Protein AF-A0A2A2TDJ7-F1 (afdb_monomer_lite)

Foldseek 3Di:
DLLVQLVVQQVVLQVVQPHLQAKDWDPQSVDDSVSFAWDDPVPQKIWGWTFIGHPVDPDTFWIWIWIAGNVRPDIDTPDIDTD

pLDDT: mean 92.44, std 3.89, range [79.31, 97.06]

Sequence (83 aa):
ELNRAKNYAREAAEEINGGLSNYRAENLIYGHAAEAPYKDNGNGTLTFTFTGHKPGSSIPTAKSIVTVSKDSSRIAVEDNSLI

Radius of gyration: 11.87 Å; chains: 1; bounding box: 29×18×28 Å

Structure (mmCIF, N/CA/C/O backbone):
data_AF-A0A2A2TDJ7-F1
#
_entry.id   AF-A0A2A2TDJ7-F1
#
loop_
_atom_site.group_PDB
_atom_site.id
_atom_site.type_symbol
_atom_site.label_atom_id
_atom_site.label_alt_id
_atom_site.label_comp_id
_atom_site.label_asym_id
_atom_site.label_entity_id
_atom_site.label_seq_id
_atom_site.pdbx_PDB_ins_code
_atom_site.Cartn_x
_atom_site.Cartn_y
_atom_site.Cartn_z
_atom_site.occupancy
_atom_site.B_iso_or_equiv
_atom_site.auth_seq_id
_atom_site.auth_comp_id
_atom_site.auth_asym_id
_atom_site.auth_atom_id
_atom_site.pdbx_PDB_model_num
ATOM 1 N N . GLU A 1 1 ? 0.345 -2.731 15.428 1.00 84.31 1 GLU A N 1
ATOM 2 C CA . GLU A 1 1 ? -0.798 -2.720 14.482 1.00 84.31 1 GLU A CA 1
ATOM 3 C C . GLU A 1 1 ? -0.509 -1.873 13.248 1.00 84.31 1 GLU A C 1
ATOM 5 O O . GLU A 1 1 ? -0.497 -2.428 12.160 1.00 84.31 1 GLU A O 1
ATOM 10 N N . LEU A 1 2 ? -0.143 -0.593 13.402 1.00 90.81 2 LEU A N 1
ATOM 11 C CA . LEU A 1 2 ? 0.207 0.304 12.286 1.00 90.81 2 LEU A CA 1
ATOM 12 C C . LEU A 1 2 ? 1.263 -0.269 11.319 1.00 90.81 2 LEU A C 1
ATOM 14 O O . LEU A 1 2 ? 1.051 -0.263 10.112 1.00 90.81 2 LEU A O 1
ATOM 18 N N . ASN A 1 3 ? 2.365 -0.838 11.829 1.00 92.25 3 ASN A N 1
ATOM 19 C CA . ASN A 1 3 ? 3.400 -1.429 10.965 1.00 92.25 3 ASN A CA 1
ATOM 20 C C . ASN A 1 3 ? 2.891 -2.625 10.144 1.00 92.25 3 ASN A C 1
ATOM 22 O O . ASN A 1 3 ? 3.282 -2.802 8.996 1.00 92.25 3 ASN A O 1
ATOM 26 N N . ARG A 1 4 ? 1.992 -3.426 10.724 1.00 92.25 4 ARG A N 1
ATOM 27 C CA . ARG A 1 4 ? 1.374 -4.561 10.036 1.00 92.25 4 ARG A CA 1
ATOM 28 C C . ARG A 1 4 ? 0.415 -4.068 8.948 1.00 92.25 4 ARG A C 1
ATOM 30 O O . ARG A 1 4 ? 0.519 -4.515 7.815 1.00 92.25 4 ARG A O 1
ATOM 37 N N . ALA A 1 5 ? -0.440 -3.095 9.268 1.00 93.81 5 ALA A N 1
ATOM 38 C CA . ALA A 1 5 ? -1.351 -2.480 8.303 1.00 93.81 5 ALA A CA 1
ATOM 39 C C . ALA A 1 5 ? -0.606 -1.831 7.123 1.00 93.81 5 ALA A C 1
ATOM 41 O O . ALA A 1 5 ? -0.991 -2.023 5.975 1.00 93.81 5 ALA A O 1
ATOM 42 N N . LYS A 1 6 ? 0.512 -1.147 7.394 1.00 94.56 6 LYS A N 1
ATOM 43 C CA . LYS A 1 6 ? 1.391 -0.573 6.367 1.00 94.56 6 LYS A CA 1
ATOM 44 C C . LYS A 1 6 ? 1.960 -1.641 5.430 1.00 94.56 6 LYS A C 1
ATOM 46 O O . LYS A 1 6 ? 1.956 -1.455 4.219 1.00 94.56 6 LYS A O 1
ATOM 51 N N . ASN A 1 7 ? 2.430 -2.765 5.977 1.00 94.50 7 ASN A N 1
ATOM 52 C CA . ASN A 1 7 ? 2.965 -3.858 5.163 1.00 94.50 7 ASN A CA 1
ATOM 53 C C . ASN A 1 7 ? 1.889 -4.480 4.266 1.00 94.50 7 ASN A C 1
ATOM 55 O O . ASN A 1 7 ? 2.163 -4.711 3.095 1.00 94.50 7 ASN A O 1
ATOM 59 N N . TYR A 1 8 ? 0.668 -4.659 4.776 1.00 95.44 8 TYR A N 1
ATOM 60 C CA . TYR A 1 8 ? -0.457 -5.126 3.965 1.00 95.44 8 TYR A CA 1
ATOM 61 C C . TYR A 1 8 ? -0.853 -4.134 2.872 1.00 95.44 8 TYR A C 1
ATOM 63 O O . TYR A 1 8 ? -1.106 -4.539 1.741 1.00 95.44 8 TYR A O 1
ATOM 71 N N . ALA A 1 9 ? -0.869 -2.834 3.179 1.00 95.50 9 ALA A N 1
ATOM 72 C CA . ALA A 1 9 ? -1.139 -1.806 2.181 1.00 95.50 9 ALA A CA 1
ATOM 73 C C . ALA A 1 9 ? -0.096 -1.827 1.054 1.00 95.50 9 ALA A C 1
ATOM 75 O O . ALA A 1 9 ? -0.448 -1.776 -0.124 1.00 95.50 9 ALA A O 1
ATOM 76 N N . ARG A 1 10 ? 1.185 -1.962 1.420 1.00 95.56 10 ARG A N 1
ATOM 77 C CA . ARG A 1 10 ? 2.299 -2.115 0.480 1.00 95.56 10 ARG A CA 1
ATOM 78 C C . ARG A 1 10 ? 2.127 -3.347 -0.406 1.00 95.56 10 ARG A C 1
ATOM 80 O O . ARG A 1 10 ? 2.234 -3.223 -1.618 1.00 95.56 10 ARG A O 1
ATOM 87 N N . GLU A 1 11 ? 1.871 -4.507 0.191 1.00 95.31 11 GLU A N 1
ATOM 88 C CA . GLU A 1 11 ? 1.708 -5.773 -0.534 1.00 95.31 11 GLU A CA 1
ATOM 89 C C . GLU A 1 11 ? 0.547 -5.706 -1.524 1.00 95.31 11 GLU A C 1
ATOM 91 O O . GLU A 1 11 ? 0.727 -6.056 -2.686 1.00 95.31 11 GLU A O 1
ATOM 96 N N . ALA A 1 12 ? -0.596 -5.155 -1.106 1.00 95.62 12 ALA A N 1
ATOM 97 C CA . ALA A 1 12 ? -1.741 -4.962 -1.988 1.00 95.62 12 ALA A CA 1
ATOM 98 C C . ALA A 1 12 ? -1.404 -4.050 -3.178 1.00 95.62 12 ALA A C 1
ATOM 100 O O . ALA A 1 12 ? -1.746 -4.368 -4.313 1.00 95.62 12 ALA A O 1
ATOM 101 N N . ALA A 1 13 ? -0.697 -2.939 -2.947 1.00 95.56 13 ALA A N 1
ATOM 102 C CA . ALA A 1 13 ? -0.277 -2.048 -4.027 1.00 95.56 13 ALA A CA 1
ATOM 103 C C . ALA A 1 13 ? 0.758 -2.695 -4.962 1.00 95.56 13 ALA A C 1
ATOM 105 O O . ALA A 1 13 ? 0.709 -2.492 -6.173 1.00 95.56 13 ALA A O 1
ATOM 106 N N . GLU A 1 14 ? 1.698 -3.472 -4.426 1.00 95.75 14 GLU A N 1
ATOM 107 C CA . GLU A 1 14 ? 2.670 -4.213 -5.231 1.00 95.75 14 GLU A CA 1
ATOM 108 C C . GLU A 1 14 ? 1.981 -5.282 -6.087 1.00 95.75 14 GLU A C 1
ATOM 110 O O . GLU A 1 14 ? 2.312 -5.413 -7.262 1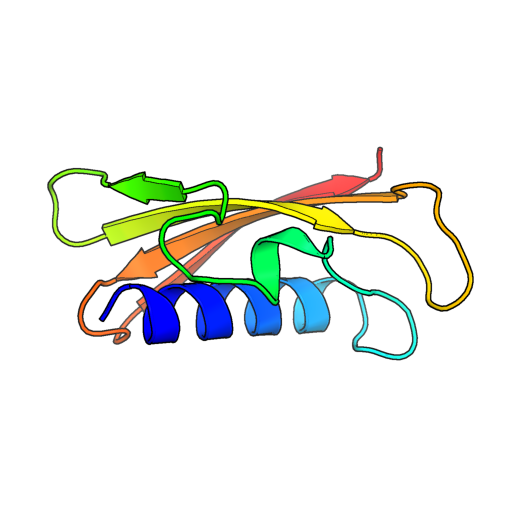.00 95.75 14 GLU A O 1
ATOM 115 N N . GLU A 1 15 ? 1.000 -6.002 -5.543 1.00 95.12 15 GLU A N 1
ATOM 116 C CA . GLU A 1 15 ? 0.236 -7.028 -6.257 1.00 95.12 15 GLU A CA 1
ATOM 117 C C . GLU A 1 15 ? -0.555 -6.441 -7.435 1.00 95.12 15 GLU A C 1
ATOM 119 O O . GLU A 1 15 ? -0.366 -6.868 -8.577 1.00 95.12 15 GLU A O 1
ATOM 124 N N . ILE A 1 16 ? -1.380 -5.416 -7.194 1.00 94.88 16 ILE A N 1
ATOM 125 C CA . ILE A 1 16 ? -2.243 -4.830 -8.236 1.00 94.88 16 ILE A CA 1
ATOM 126 C C . ILE A 1 16 ? -1.456 -4.126 -9.348 1.00 94.88 16 ILE A C 1
ATOM 128 O O . ILE A 1 16 ? -1.941 -4.033 -10.473 1.00 94.88 16 ILE A O 1
ATOM 132 N N . ASN A 1 17 ? -0.239 -3.652 -9.061 1.00 93.94 17 ASN A N 1
ATOM 133 C CA . ASN A 1 17 ? 0.637 -3.016 -10.050 1.00 93.94 17 ASN A CA 1
ATOM 134 C C . ASN A 1 17 ? 1.564 -4.021 -10.763 1.00 93.94 17 ASN A C 1
ATOM 136 O O . ASN A 1 17 ? 2.573 -3.639 -11.359 1.00 93.94 17 ASN A O 1
ATOM 140 N N . GLY A 1 18 ? 1.227 -5.314 -10.735 1.00 93.25 18 GLY A N 1
ATOM 141 C CA . GLY A 1 18 ? 1.921 -6.350 -11.501 1.00 93.25 18 GLY A CA 1
ATOM 142 C C . GLY A 1 18 ? 3.142 -6.944 -10.797 1.00 93.25 18 GLY A C 1
ATOM 143 O O . GLY A 1 18 ? 4.020 -7.507 -11.456 1.00 93.25 18 GLY A O 1
ATOM 144 N N . GLY A 1 19 ? 3.220 -6.825 -9.475 1.00 94.31 19 GLY A N 1
ATOM 145 C CA . GLY A 1 19 ? 4.264 -7.405 -8.640 1.00 94.31 19 GLY A CA 1
ATOM 146 C C . GLY A 1 19 ? 5.584 -6.629 -8.632 1.00 94.31 19 GLY A C 1
ATOM 147 O O . GLY A 1 19 ? 5.807 -5.667 -9.370 1.00 94.31 19 GLY A O 1
ATOM 148 N N . LEU A 1 20 ? 6.519 -7.113 -7.809 1.00 92.94 20 LEU A N 1
ATOM 149 C CA . LEU A 1 20 ? 7.812 -6.470 -7.527 1.00 92.94 20 LEU A CA 1
ATOM 150 C C . LEU A 1 20 ? 8.744 -6.292 -8.739 1.00 92.94 20 LEU A C 1
ATOM 152 O O . LEU A 1 20 ? 9.721 -5.542 -8.649 1.00 92.94 20 LEU A O 1
ATOM 156 N N . SER A 1 21 ? 8.480 -6.995 -9.844 1.00 93.94 21 SER A N 1
ATOM 157 C CA . SER A 1 21 ? 9.197 -6.844 -11.118 1.00 93.94 21 SER A CA 1
ATOM 158 C C . SER A 1 21 ? 8.719 -5.635 -11.929 1.00 93.94 21 SER A C 1
ATOM 160 O O . SER A 1 21 ? 9.451 -5.161 -12.797 1.00 93.94 21 SER A O 1
ATOM 162 N N . ASN A 1 22 ? 7.520 -5.123 -11.638 1.00 93.00 22 ASN A N 1
ATOM 163 C CA . ASN A 1 22 ? 6.887 -4.017 -12.356 1.00 93.00 22 ASN A CA 1
ATOM 164 C C . ASN A 1 22 ? 6.700 -2.774 -11.485 1.00 93.00 22 ASN A C 1
ATOM 166 O O . ASN A 1 22 ? 6.707 -1.670 -12.023 1.00 93.00 22 ASN A O 1
ATOM 170 N N . TYR A 1 23 ? 6.611 -2.938 -10.164 1.00 95.62 23 TYR A N 1
ATOM 171 C CA . TYR A 1 23 ? 6.323 -1.851 -9.236 1.00 95.62 23 TYR A CA 1
ATOM 172 C C . TYR A 1 23 ? 7.110 -1.964 -7.927 1.00 95.62 23 TYR A C 1
ATOM 174 O O . TYR A 1 23 ? 7.282 -3.044 -7.361 1.00 95.62 23 TYR A O 1
ATOM 182 N N . ARG A 1 24 ? 7.568 -0.817 -7.428 1.00 95.50 24 ARG A N 1
ATOM 183 C CA . ARG A 1 24 ? 8.096 -0.607 -6.080 1.00 95.50 24 ARG A CA 1
ATOM 184 C C . ARG A 1 24 ? 7.390 0.594 -5.476 1.00 95.50 24 ARG A C 1
ATOM 186 O O . ARG A 1 24 ? 7.382 1.662 -6.086 1.00 95.50 24 ARG A O 1
ATOM 193 N N . ALA A 1 25 ? 6.807 0.401 -4.295 1.00 94.50 25 ALA A N 1
ATOM 194 C CA . ALA A 1 25 ? 6.248 1.497 -3.516 1.00 94.50 25 ALA A CA 1
ATOM 195 C C . ALA A 1 25 ? 7.351 2.501 -3.141 1.00 94.50 25 ALA A C 1
ATOM 197 O O . ALA A 1 25 ? 8.534 2.160 -3.112 1.00 94.50 25 ALA A O 1
ATOM 198 N N . GLU A 1 26 ? 6.983 3.739 -2.841 1.00 93.94 26 GLU A N 1
ATOM 199 C CA . GLU A 1 26 ? 7.945 4.742 -2.392 1.00 93.94 26 GLU A CA 1
ATOM 200 C C . GLU A 1 26 ? 8.635 4.356 -1.071 1.00 93.94 26 GLU A C 1
ATOM 202 O O . GLU A 1 26 ? 8.095 3.632 -0.229 1.00 93.94 26 GLU A O 1
ATOM 207 N N . ASN A 1 27 ? 9.836 4.894 -0.850 1.00 90.94 27 ASN A N 1
ATOM 208 C CA . ASN A 1 27 ? 10.686 4.522 0.286 1.00 90.94 27 ASN A CA 1
ATOM 209 C C . ASN A 1 27 ? 10.037 4.750 1.664 1.00 90.94 27 ASN A C 1
ATOM 211 O O . ASN A 1 27 ? 10.302 3.984 2.591 1.00 90.94 27 ASN A O 1
ATOM 215 N N . LEU A 1 28 ? 9.162 5.753 1.805 1.00 91.06 28 LEU A N 1
ATOM 216 C CA . LEU A 1 28 ? 8.464 6.046 3.067 1.00 91.06 28 LEU A CA 1
ATOM 217 C C . LEU A 1 28 ? 7.581 4.882 3.538 1.00 91.06 28 LEU A C 1
ATOM 219 O O . LEU A 1 28 ? 7.384 4.692 4.737 1.00 91.06 28 LEU A O 1
ATOM 223 N N . ILE A 1 29 ? 7.109 4.046 2.613 1.00 91.44 29 ILE A N 1
ATOM 224 C CA . ILE A 1 29 ? 6.320 2.855 2.933 1.00 91.44 29 ILE A CA 1
ATOM 225 C C . ILE A 1 29 ? 7.192 1.720 3.485 1.00 91.44 29 ILE A C 1
ATOM 227 O O . ILE A 1 29 ? 6.708 0.896 4.264 1.00 91.44 29 ILE A O 1
ATOM 231 N N . TYR A 1 30 ? 8.489 1.697 3.176 1.00 88.94 30 TYR A N 1
ATOM 232 C CA . TYR A 1 30 ? 9.433 0.740 3.761 1.00 88.94 30 TYR A CA 1
ATOM 233 C C . TYR A 1 30 ? 9.987 1.202 5.125 1.00 88.94 30 TYR A C 1
ATOM 235 O O . TYR A 1 30 ? 10.396 0.357 5.921 1.00 88.94 30 TYR A O 1
ATOM 243 N N . GLY A 1 31 ? 9.959 2.510 5.416 1.00 87.50 31 GLY A N 1
ATOM 244 C CA . GLY A 1 31 ? 10.502 3.141 6.633 1.00 87.50 31 GLY A CA 1
ATOM 245 C C . GLY A 1 31 ? 9.687 2.920 7.916 1.00 87.50 31 GLY A C 1
ATOM 246 O O . GLY A 1 31 ? 8.856 2.011 7.994 1.00 87.50 31 GLY A O 1
ATOM 247 N N . HIS A 1 32 ? 9.898 3.732 8.961 1.00 89.50 32 HIS A N 1
ATOM 248 C CA . HIS A 1 32 ? 9.120 3.586 10.196 1.00 89.50 32 HIS A CA 1
ATOM 249 C C . HIS A 1 32 ? 7.637 3.842 9.930 1.00 89.50 32 HIS A C 1
ATOM 251 O O . HIS A 1 32 ? 7.253 4.771 9.232 1.00 89.50 32 HIS A O 1
ATOM 257 N N . ALA A 1 33 ? 6.765 3.024 10.521 1.00 87.00 33 ALA A N 1
ATOM 258 C CA . ALA A 1 33 ? 5.344 3.09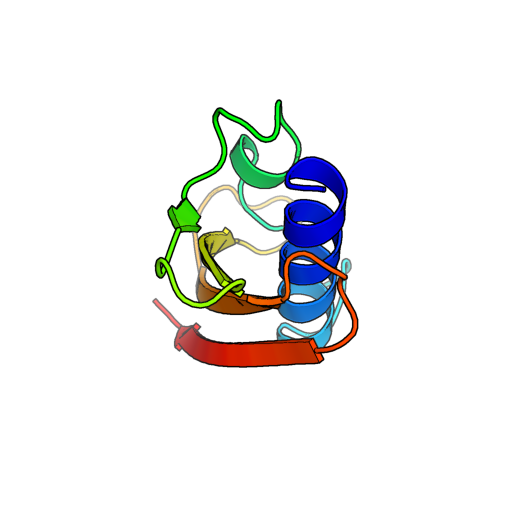4 10.190 1.00 87.00 33 ALA A CA 1
ATOM 259 C C . ALA A 1 33 ? 4.663 4.410 10.601 1.00 87.00 33 ALA A C 1
ATOM 261 O O . ALA A 1 33 ? 3.643 4.759 10.022 1.00 87.00 33 ALA A O 1
ATOM 262 N N . ALA A 1 34 ? 5.235 5.136 11.565 1.00 87.19 34 ALA A N 1
ATOM 263 C CA . ALA A 1 34 ? 4.777 6.468 11.955 1.00 87.19 34 ALA A CA 1
ATOM 264 C C . ALA A 1 34 ? 5.140 7.563 10.932 1.00 87.19 34 ALA A C 1
ATOM 266 O O . ALA A 1 34 ? 4.523 8.620 10.954 1.00 87.19 34 ALA A O 1
ATOM 267 N N . GLU A 1 35 ? 6.115 7.309 10.055 1.00 89.81 35 GLU A N 1
ATOM 268 C CA . GLU A 1 35 ? 6.566 8.228 8.999 1.00 89.81 35 GLU A CA 1
ATOM 269 C C . GLU A 1 35 ? 5.875 7.954 7.655 1.00 89.81 35 GLU A C 1
ATOM 271 O O . GLU A 1 35 ? 5.966 8.759 6.730 1.00 89.81 35 GLU A O 1
ATOM 276 N N . ALA A 1 36 ? 5.187 6.816 7.534 1.00 91.62 36 ALA A N 1
ATOM 277 C CA . ALA A 1 36 ? 4.422 6.486 6.344 1.00 91.62 36 ALA A CA 1
ATOM 278 C C . ALA A 1 36 ? 3.237 7.459 6.174 1.00 91.62 36 ALA A C 1
ATOM 280 O O . ALA A 1 36 ? 2.624 7.860 7.166 1.00 91.62 36 ALA A O 1
ATOM 281 N N . PRO A 1 37 ? 2.852 7.802 4.937 1.00 92.25 37 PRO A N 1
ATOM 282 C CA . PRO A 1 37 ? 1.653 8.591 4.689 1.00 92.25 37 PRO A CA 1
ATOM 283 C C . PRO A 1 37 ? 0.402 7.746 4.965 1.00 92.25 37 PRO A C 1
ATOM 285 O O . PRO A 1 37 ? 0.000 6.909 4.151 1.00 92.25 37 PRO A O 1
ATOM 288 N N . TYR A 1 38 ? -0.225 7.958 6.124 1.00 94.94 38 TYR A N 1
ATOM 289 C CA . TYR A 1 38 ? -1.493 7.324 6.477 1.00 94.94 38 TYR A CA 1
ATOM 290 C C . TYR A 1 38 ? -2.466 8.290 7.154 1.00 94.94 38 TYR A C 1
ATOM 292 O O . TYR A 1 38 ? -2.084 9.290 7.760 1.00 94.94 38 TYR A O 1
ATOM 300 N N . LYS A 1 39 ? -3.748 7.940 7.083 1.00 95.94 39 LYS A N 1
ATOM 301 C CA . LYS A 1 39 ? -4.845 8.563 7.817 1.00 95.94 39 LYS A CA 1
ATOM 302 C C . LYS A 1 39 ? -5.520 7.510 8.689 1.00 95.94 39 LYS A C 1
ATOM 304 O O . LYS A 1 39 ? -5.900 6.452 8.195 1.00 95.94 39 LYS A O 1
ATOM 309 N N . ASP A 1 40 ? -5.690 7.801 9.977 1.00 94.88 40 ASP A N 1
ATOM 310 C CA . ASP A 1 40 ? -6.604 7.040 10.833 1.00 94.88 40 ASP A CA 1
ATOM 311 C C . ASP A 1 40 ? -8.034 7.530 10.598 1.00 94.88 40 ASP A C 1
ATOM 313 O O . ASP A 1 40 ? -8.332 8.715 10.755 1.00 94.88 40 ASP A O 1
ATOM 317 N N . ASN A 1 41 ? -8.923 6.624 10.197 1.00 94.69 41 ASN A N 1
ATOM 318 C CA . ASN A 1 41 ? -10.304 6.965 9.865 1.00 94.69 41 ASN A CA 1
ATOM 319 C C . ASN A 1 41 ? -11.224 7.011 11.094 1.00 94.69 41 ASN A C 1
ATOM 321 O O . ASN A 1 41 ? -12.415 7.279 10.951 1.00 94.69 41 ASN A O 1
ATOM 325 N N . GLY A 1 42 ? -10.720 6.705 12.296 1.00 94.75 42 GLY A N 1
ATOM 326 C CA . GLY A 1 42 ? -11.497 6.733 13.543 1.00 94.75 42 GLY A CA 1
ATOM 327 C C . GLY A 1 42 ? -12.509 5.589 13.695 1.00 94.75 42 GLY A C 1
ATOM 328 O O . GLY A 1 42 ? -13.105 5.433 14.755 1.00 94.75 42 GLY A O 1
ATOM 329 N N . ASN A 1 43 ? -12.672 4.749 12.672 1.00 92.38 43 ASN A N 1
ATOM 330 C CA . ASN A 1 43 ? -13.590 3.604 12.636 1.00 92.38 43 ASN A CA 1
ATOM 331 C C . ASN A 1 43 ? -12.860 2.247 12.695 1.00 92.38 43 ASN A C 1
ATOM 333 O O . ASN A 1 43 ? -13.407 1.222 12.296 1.00 92.38 43 ASN A O 1
ATOM 337 N N . GLY A 1 44 ? -11.601 2.243 13.142 1.00 91.94 44 GLY A N 1
ATOM 338 C CA . GLY A 1 44 ? -10.776 1.035 13.186 1.00 91.94 44 GLY A CA 1
ATOM 339 C C . GLY A 1 44 ? -10.078 0.693 11.867 1.00 91.94 44 GLY A C 1
ATOM 340 O O . GLY A 1 44 ? -9.539 -0.405 11.748 1.00 91.94 44 GLY A O 1
ATOM 341 N N . THR A 1 45 ? -10.042 1.612 10.899 1.00 95.06 45 THR A N 1
ATOM 342 C CA . THR A 1 45 ? -9.288 1.456 9.644 1.00 95.06 45 THR A CA 1
ATOM 343 C C . THR A 1 45 ? -8.232 2.546 9.466 1.00 95.06 45 THR A C 1
ATOM 345 O O . THR A 1 45 ? -8.332 3.634 10.036 1.00 95.06 45 THR A O 1
ATOM 348 N N . LEU A 1 46 ? -7.201 2.220 8.692 1.00 95.94 46 LEU A N 1
ATOM 349 C CA . LEU A 1 46 ? -6.085 3.081 8.327 1.00 95.94 46 LEU A CA 1
ATOM 350 C C . LEU A 1 46 ? -6.009 3.149 6.802 1.00 95.94 46 LEU A C 1
ATOM 352 O O . LEU A 1 46 ? -5.928 2.104 6.160 1.00 95.94 46 LEU A O 1
ATOM 356 N N . THR A 1 47 ? -6.002 4.350 6.234 1.00 96.56 47 THR A N 1
ATOM 357 C CA . THR A 1 47 ? -5.841 4.560 4.789 1.00 96.56 47 THR A CA 1
ATOM 358 C C . THR A 1 47 ? -4.432 5.038 4.497 1.00 96.56 47 THR A C 1
ATOM 360 O O . THR A 1 47 ? -4.016 6.072 5.012 1.00 96.56 47 THR A O 1
ATOM 363 N N . PHE A 1 48 ? -3.705 4.306 3.663 1.00 96.62 48 PHE A N 1
ATOM 364 C CA . PHE A 1 48 ? -2.372 4.649 3.182 1.00 96.62 48 PHE A CA 1
ATOM 365 C C . PHE A 1 48 ? -2.483 5.241 1.782 1.00 96.62 48 PHE A C 1
ATOM 367 O O . PHE A 1 48 ? -3.222 4.722 0.948 1.00 96.62 48 PHE A O 1
ATOM 374 N N . THR A 1 49 ? -1.763 6.328 1.518 1.00 96.00 49 THR A N 1
ATOM 375 C CA . THR A 1 49 ? -1.704 6.949 0.189 1.00 96.00 49 THR A CA 1
ATOM 376 C C . THR A 1 49 ? -0.257 7.153 -0.187 1.00 96.00 49 THR A C 1
ATOM 378 O O . THR A 1 49 ? 0.425 7.948 0.448 1.00 96.00 49 THR A O 1
ATOM 381 N N . PHE A 1 50 ? 0.195 6.454 -1.217 1.00 95.88 50 PHE A N 1
ATOM 382 C CA . PHE A 1 50 ? 1.587 6.488 -1.635 1.00 95.88 50 PHE A CA 1
ATOM 383 C C . PHE A 1 50 ? 1.714 6.323 -3.138 1.00 95.88 50 PHE A C 1
ATOM 385 O O . PHE A 1 50 ? 0.791 5.874 -3.820 1.00 95.88 50 PHE A O 1
ATOM 392 N N . THR A 1 51 ? 2.873 6.705 -3.653 1.00 96.44 51 THR A N 1
ATOM 393 C CA . THR A 1 51 ? 3.225 6.463 -5.049 1.00 96.44 51 THR A CA 1
ATOM 394 C C . THR A 1 51 ? 4.173 5.281 -5.177 1.00 96.44 51 THR A C 1
ATOM 396 O O . THR A 1 51 ? 4.717 4.779 -4.189 1.00 96.44 51 THR A O 1
ATOM 399 N N . GLY A 1 52 ? 4.391 4.842 -6.407 1.00 95.62 52 GLY A N 1
ATOM 400 C CA . GLY A 1 52 ? 5.475 3.932 -6.719 1.00 95.62 52 GLY A CA 1
ATOM 401 C C . GLY A 1 52 ? 5.859 3.973 -8.184 1.00 95.62 52 GLY A C 1
ATOM 402 O O . GLY A 1 52 ? 5.251 4.668 -9.004 1.00 95.62 52 GLY A O 1
ATOM 403 N N . HIS A 1 53 ? 6.927 3.257 -8.493 1.00 95.75 53 HIS A N 1
ATOM 404 C CA . HIS A 1 53 ? 7.618 3.328 -9.770 1.00 95.75 53 HIS A CA 1
ATOM 405 C C . HIS A 1 53 ? 8.13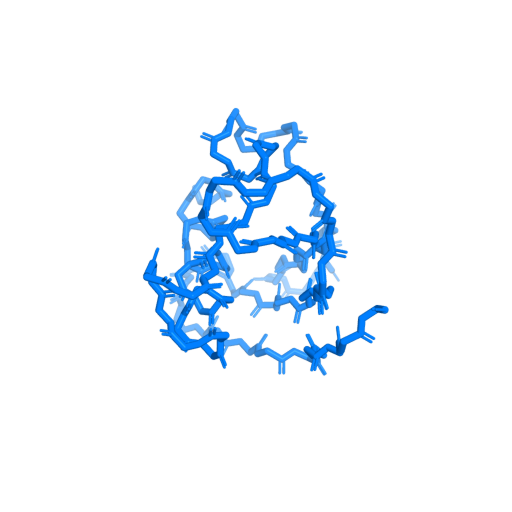5 1.956 -10.195 1.00 95.75 53 HIS A C 1
ATOM 407 O O . HIS A 1 53 ? 8.255 1.028 -9.392 1.00 95.75 53 HIS A O 1
ATOM 413 N N . LYS A 1 54 ? 8.510 1.829 -11.468 1.00 95.06 54 LYS A N 1
ATOM 414 C CA . LYS A 1 54 ? 9.186 0.627 -11.965 1.00 95.06 54 LYS A CA 1
ATOM 415 C C . LYS A 1 54 ? 10.527 0.406 -11.242 1.00 95.06 54 LYS A C 1
ATOM 417 O O . LYS A 1 54 ? 11.223 1.388 -10.956 1.00 95.06 54 LYS A O 1
ATOM 422 N N . PRO A 1 55 ? 10.946 -0.846 -10.970 1.00 93.81 55 PRO A N 1
ATOM 423 C CA . PRO A 1 55 ? 12.293 -1.122 -10.477 1.00 93.81 55 PRO A CA 1
ATOM 424 C C . PRO A 1 55 ? 13.372 -0.473 -11.356 1.00 93.81 55 PRO A C 1
ATOM 426 O O . PRO A 1 55 ? 13.327 -0.581 -12.580 1.00 93.81 55 PRO A O 1
ATOM 429 N N . GLY A 1 56 ? 14.330 0.212 -10.729 1.00 92.81 56 GLY A N 1
ATOM 430 C CA . GLY A 1 56 ? 15.400 0.944 -11.421 1.00 92.81 56 GLY A CA 1
ATOM 431 C C . GLY A 1 56 ? 15.014 2.340 -11.930 1.00 92.81 56 GLY A C 1
ATOM 432 O O . GLY A 1 56 ? 15.888 3.070 -12.385 1.00 92.81 56 GLY A O 1
ATOM 433 N N . SER A 1 57 ? 13.741 2.731 -11.828 1.00 93.56 57 SER A N 1
ATOM 434 C CA . SER A 1 57 ? 13.290 4.114 -12.019 1.00 93.56 57 SER A CA 1
ATOM 435 C C . SER A 1 57 ? 13.260 4.858 -10.682 1.00 93.56 57 SER A C 1
ATOM 437 O O . SER A 1 57 ? 13.219 4.237 -9.624 1.00 93.56 57 SER A O 1
ATOM 439 N N . SER A 1 58 ? 13.241 6.186 -10.737 1.00 90.25 58 SER A N 1
ATOM 440 C CA . SER A 1 58 ? 12.870 7.073 -9.626 1.00 90.25 58 SER A CA 1
ATOM 441 C C . SER A 1 58 ? 11.645 7.934 -9.952 1.00 90.25 58 SER A C 1
ATOM 443 O O . SER A 1 58 ? 11.230 8.750 -9.135 1.00 90.25 58 SER A O 1
ATOM 445 N N . ILE A 1 59 ? 11.072 7.766 -11.149 1.00 93.81 59 ILE A N 1
ATOM 446 C CA . ILE A 1 59 ? 9.905 8.509 -11.625 1.00 93.81 59 ILE A CA 1
ATOM 447 C C . ILE A 1 59 ? 8.647 7.738 -11.212 1.00 93.81 59 ILE A C 1
ATOM 449 O O . ILE A 1 59 ? 8.476 6.610 -11.690 1.00 93.81 59 ILE A O 1
ATOM 453 N N . PRO A 1 60 ? 7.779 8.309 -10.356 1.00 94.00 60 PRO A N 1
ATOM 454 C CA . PRO A 1 60 ? 6.500 7.706 -10.000 1.00 94.00 60 PRO A CA 1
ATOM 455 C C . PRO A 1 60 ? 5.614 7.500 -11.229 1.00 94.00 60 PRO A C 1
ATOM 457 O O . PRO A 1 60 ? 5.516 8.382 -12.076 1.00 94.00 60 PRO A O 1
ATOM 460 N N . THR A 1 61 ? 4.961 6.344 -11.312 1.00 94.25 61 THR A N 1
ATOM 461 C CA . THR A 1 61 ? 4.075 5.979 -12.433 1.00 94.25 61 THR A CA 1
ATOM 462 C C . THR A 1 61 ? 2.669 5.613 -11.989 1.00 94.25 61 THR A C 1
ATOM 464 O O . THR A 1 61 ? 1.771 5.551 -12.820 1.00 94.25 61 THR A O 1
ATOM 467 N N . ALA A 1 62 ? 2.471 5.333 -10.700 1.00 94.31 62 ALA A N 1
ATOM 468 C CA . ALA A 1 62 ? 1.161 5.036 -10.145 1.00 94.31 62 ALA A CA 1
ATOM 469 C C . ALA A 1 62 ? 1.021 5.611 -8.735 1.00 94.31 62 ALA A C 1
ATOM 471 O O . ALA A 1 62 ? 1.996 5.705 -7.980 1.00 94.31 62 ALA A O 1
ATOM 472 N N . LYS A 1 63 ? -0.211 5.980 -8.393 1.00 96.06 63 LYS A N 1
ATOM 473 C CA . LYS A 1 63 ? -0.651 6.327 -7.045 1.00 96.06 63 LYS A CA 1
ATOM 474 C C . LYS A 1 63 ? -1.581 5.229 -6.547 1.00 96.06 63 LYS A C 1
ATOM 476 O O . LYS A 1 63 ? -2.519 4.866 -7.250 1.00 96.06 63 LYS A O 1
ATOM 481 N N . SER A 1 64 ? -1.351 4.761 -5.327 1.00 96.00 64 SER A N 1
ATOM 482 C CA . SER A 1 64 ? -2.182 3.761 -4.662 1.00 96.00 64 SER A CA 1
ATOM 483 C C . SER A 1 64 ? -2.791 4.334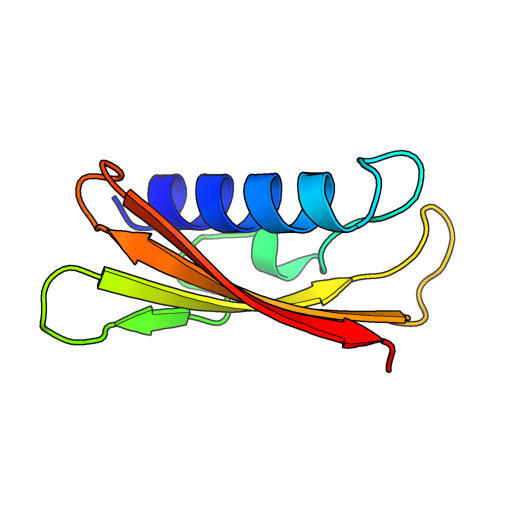 -3.385 1.00 96.00 64 SER A C 1
ATOM 485 O O . SER A 1 64 ? -2.100 4.954 -2.571 1.00 96.00 64 SER A O 1
ATOM 487 N N . ILE A 1 65 ? -4.091 4.106 -3.204 1.00 96.69 65 ILE A N 1
ATOM 488 C CA . ILE A 1 65 ? -4.843 4.414 -1.987 1.00 96.69 65 ILE A CA 1
ATOM 489 C C . ILE A 1 65 ? -5.386 3.095 -1.445 1.00 96.69 65 ILE A C 1
ATOM 491 O O . ILE A 1 65 ? -6.206 2.444 -2.091 1.00 96.69 65 ILE A O 1
ATOM 495 N N . VAL A 1 66 ? -4.908 2.678 -0.273 1.00 96.56 66 VAL A N 1
ATOM 496 C CA . VAL A 1 66 ? -5.248 1.376 0.315 1.00 96.56 66 VAL A CA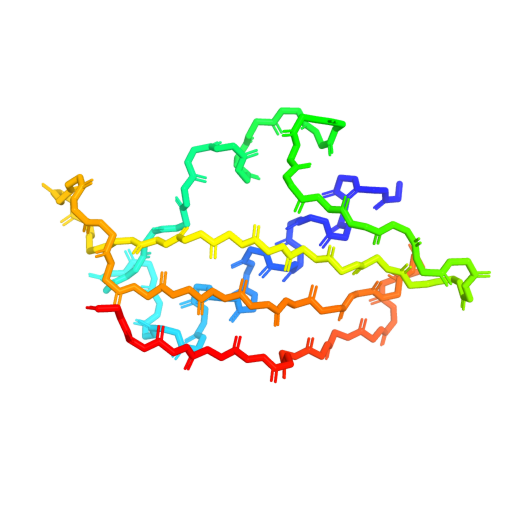 1
ATOM 497 C C . VAL A 1 66 ? -5.715 1.547 1.752 1.00 96.56 66 VAL A C 1
ATOM 499 O O . VAL A 1 66 ? -4.981 2.061 2.594 1.00 96.56 66 VAL A O 1
ATOM 502 N N . THR A 1 67 ? -6.918 1.068 2.046 1.00 97.06 67 THR A N 1
ATOM 503 C CA . THR A 1 67 ? -7.508 1.054 3.384 1.00 97.06 67 THR A CA 1
ATOM 504 C C . THR A 1 67 ? -7.382 -0.329 4.007 1.00 97.06 67 THR A C 1
ATOM 506 O O . THR A 1 67 ? -7.775 -1.339 3.426 1.00 97.06 67 THR A O 1
ATOM 509 N N . VAL A 1 68 ? -6.837 -0.385 5.219 1.00 95.94 68 VAL A N 1
ATOM 510 C CA . VAL A 1 68 ? -6.585 -1.620 5.969 1.00 95.94 68 VAL A CA 1
ATOM 511 C C . VAL A 1 68 ? -7.217 -1.510 7.350 1.00 95.94 68 VAL A C 1
ATOM 513 O O . VAL A 1 68 ? -7.092 -0.484 8.021 1.00 95.94 68 VAL A O 1
ATOM 516 N N . SER A 1 69 ? -7.893 -2.554 7.817 1.00 93.50 69 SER A N 1
ATOM 517 C CA . SER A 1 69 ? -8.391 -2.595 9.194 1.00 93.50 69 SER A CA 1
ATOM 518 C C . SER A 1 69 ? -7.238 -2.745 10.201 1.00 93.50 69 SER A C 1
ATOM 520 O O . SER A 1 69 ? -6.210 -3.362 9.915 1.00 93.50 69 SER A O 1
ATOM 522 N N . LYS A 1 70 ? -7.364 -2.177 11.407 1.00 87.50 70 LYS A N 1
ATOM 523 C CA . LYS A 1 70 ? -6.299 -2.219 12.436 1.00 87.50 70 LYS A CA 1
ATOM 524 C C . LYS A 1 70 ? -5.982 -3.649 12.896 1.00 87.50 70 LYS A C 1
ATOM 526 O O . LYS A 1 70 ? -4.817 -3.993 13.114 1.00 87.50 70 LYS A O 1
ATOM 531 N N . ASP A 1 71 ? -7.000 -4.504 12.943 1.00 86.44 71 ASP A N 1
ATOM 532 C CA . ASP A 1 71 ? -6.877 -5.952 13.160 1.00 86.44 71 ASP A CA 1
ATOM 533 C C . ASP A 1 71 ? -6.325 -6.703 11.929 1.00 86.44 71 ASP A C 1
ATOM 535 O O . ASP A 1 71 ? -5.948 -7.865 12.033 1.00 86.44 71 ASP A O 1
ATOM 539 N N . SER A 1 72 ? -6.217 -6.023 10.785 1.00 79.31 72 SER A N 1
ATOM 540 C CA . SER A 1 72 ? -5.776 -6.545 9.490 1.00 79.31 72 SER A CA 1
ATOM 541 C C . SER A 1 72 ? -6.659 -7.651 8.901 1.00 79.31 72 SER A C 1
ATOM 543 O O . SER A 1 72 ? -6.221 -8.375 8.014 1.00 79.31 72 SER A O 1
ATOM 545 N N . SER A 1 73 ? -7.908 -7.767 9.357 1.00 82.88 73 SER A N 1
ATOM 546 C CA . SER A 1 73 ? -8.902 -8.693 8.803 1.00 82.88 73 SER A CA 1
ATOM 547 C C . SER A 1 73 ? -9.437 -8.278 7.427 1.00 82.88 73 SER A C 1
ATOM 549 O O . SER A 1 73 ? -10.029 -9.101 6.727 1.00 82.88 73 SER A O 1
ATOM 551 N N . ARG A 1 74 ? -9.262 -7.010 7.030 1.00 82.00 74 ARG A N 1
ATOM 552 C CA . ARG A 1 74 ? -9.756 -6.452 5.765 1.00 82.00 74 ARG A CA 1
ATOM 553 C C . ARG A 1 74 ? -8.728 -5.526 5.124 1.00 82.00 74 ARG A C 1
ATOM 555 O O . ARG A 1 74 ? -8.175 -4.652 5.790 1.00 82.00 74 ARG A O 1
ATOM 562 N N . ILE A 1 75 ? -8.536 -5.697 3.818 1.00 89.56 75 ILE A N 1
ATOM 563 C CA . ILE A 1 75 ? -7.705 -4.854 2.953 1.00 89.56 75 ILE A CA 1
ATOM 564 C C . ILE A 1 75 ? -8.577 -4.453 1.760 1.00 89.56 75 ILE A C 1
ATOM 566 O O . ILE A 1 75 ? -9.171 -5.317 1.118 1.00 89.56 75 ILE A O 1
ATOM 570 N N . ALA A 1 76 ? -8.679 -3.157 1.485 1.00 88.62 76 ALA A N 1
ATOM 571 C CA . ALA A 1 76 ? -9.430 -2.604 0.367 1.00 88.62 76 ALA A CA 1
ATOM 572 C C . ALA A 1 76 ? -8.548 -1.617 -0.401 1.00 88.62 76 ALA A C 1
ATOM 574 O O . ALA A 1 76 ? -8.050 -0.651 0.173 1.00 88.62 76 ALA A O 1
ATOM 575 N N . VAL A 1 77 ? -8.357 -1.854 -1.697 1.00 88.56 77 VAL A N 1
ATOM 576 C CA . VAL A 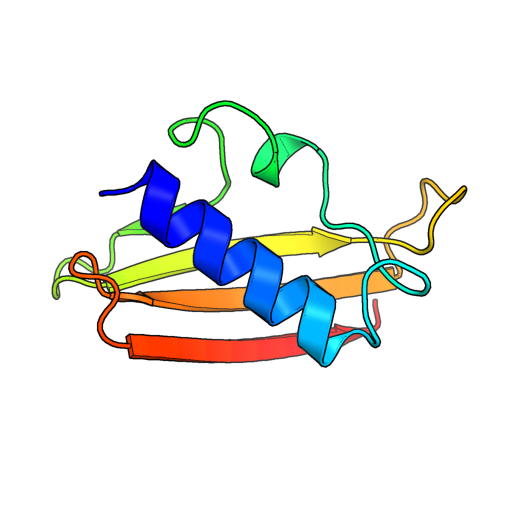1 77 ? -7.733 -0.881 -2.600 1.00 88.56 77 VAL A CA 1
ATOM 577 C C . VAL A 1 77 ? -8.830 0.078 -3.054 1.00 88.56 77 VAL A C 1
ATOM 579 O O . VAL A 1 77 ? -9.773 -0.344 -3.718 1.00 88.56 77 VAL A O 1
ATOM 582 N N . GLU A 1 78 ? -8.738 1.343 -2.652 1.00 84.81 78 GLU A N 1
ATOM 583 C CA . GLU A 1 78 ? -9.737 2.369 -2.980 1.00 84.81 78 GLU A CA 1
ATOM 584 C C . GLU A 1 78 ? -9.469 3.008 -4.342 1.00 84.81 78 GLU A C 1
ATOM 586 O O . GLU A 1 78 ? -10.404 3.273 -5.092 1.00 84.81 78 GLU A O 1
ATOM 591 N N . ASP A 1 79 ? -8.196 3.235 -4.668 1.00 86.81 79 ASP A N 1
ATOM 592 C CA . ASP A 1 79 ? -7.768 3.795 -5.947 1.00 86.81 79 ASP A CA 1
ATOM 593 C C . ASP A 1 79 ? -6.383 3.259 -6.323 1.00 86.81 79 ASP A C 1
ATOM 595 O O . ASP A 1 79 ? -5.503 3.107 -5.469 1.00 86.81 79 ASP A O 1
ATOM 599 N N . ASN A 1 80 ? -6.196 2.985 -7.611 1.00 87.50 80 ASN A N 1
ATOM 600 C CA . ASN A 1 80 ? -4.894 2.710 -8.199 1.00 87.50 80 ASN A CA 1
ATOM 601 C C . ASN A 1 80 ? -4.847 3.292 -9.608 1.00 87.50 80 ASN A C 1
ATOM 603 O O . ASN A 1 80 ? -5.334 2.681 -10.561 1.00 87.50 80 ASN A O 1
ATOM 607 N N . SER A 1 81 ? -4.262 4.477 -9.718 1.00 87.44 81 SER A N 1
ATOM 608 C CA . SER A 1 81 ? -4.290 5.282 -10.935 1.00 87.44 81 SER A CA 1
ATOM 609 C C . SER A 1 81 ? -2.878 5.535 -11.452 1.00 87.44 81 SER A C 1
ATOM 611 O O . SER A 1 81 ? -1.963 5.803 -10.670 1.00 87.44 81 SER A O 1
ATOM 613 N N . LEU A 1 82 ? -2.705 5.460 -12.775 1.00 88.81 82 LEU A N 1
ATOM 614 C CA . LEU A 1 82 ? -1.471 5.889 -13.434 1.00 88.81 82 LEU A CA 1
ATOM 615 C C . LEU A 1 82 ? -1.338 7.415 -13.336 1.00 88.81 82 LEU A C 1
ATOM 617 O O . LEU A 1 82 ? -2.347 8.122 -13.377 1.00 88.81 82 LEU A O 1
ATOM 621 N N . ILE A 1 83 ? -0.105 7.897 -13.187 1.00 85.50 83 ILE A N 1
ATOM 622 C CA . ILE A 1 83 ? 0.233 9.327 -13.073 1.00 85.50 83 ILE A CA 1
ATOM 623 C C . ILE A 1 83 ? 0.838 9.819 -14.386 1.00 85.50 83 ILE A C 1
ATOM 625 O O . ILE A 1 83 ? 1.649 9.063 -14.969 1.00 85.50 83 ILE A O 1
#

Secondary structure (DSSP, 8-state):
-HHHHHHHHHHHHHHHTT-TTT-EE-HHHHS-TTTS-EEE-SSSEEEEEEEEE-TT--S--EEEEEEEETTSS-EEEEEEEE-

Organism: NCBI:txid987040